Protein AF-A0A353JB94-F1 (afdb_monomer_lite)

Structure (mmCIF, N/CA/C/O backbone):
data_AF-A0A353JB94-F1
#
_entry.id   AF-A0A353JB94-F1
#
loop_
_atom_site.group_PDB
_atom_site.id
_atom_site.type_symbol
_atom_site.label_atom_id
_atom_site.label_alt_id
_atom_site.label_comp_id
_atom_site.label_asym_id
_atom_site.label_entity_id
_atom_site.label_seq_id
_atom_site.pdbx_PDB_ins_code
_atom_site.Cartn_x
_atom_site.Cartn_y
_atom_site.Cartn_z
_atom_site.occupancy
_atom_site.B_iso_or_equiv
_atom_site.auth_seq_id
_atom_site.auth_comp_id
_atom_site.auth_asym_id
_atom_site.auth_atom_id
_atom_site.pdbx_PDB_model_num
ATOM 1 N N . HIS A 1 1 ? -38.255 16.255 12.685 1.00 42.91 1 HIS A N 1
ATOM 2 C CA . HIS A 1 1 ? -37.008 16.015 13.459 1.00 42.91 1 HIS A CA 1
ATOM 3 C C . HIS A 1 1 ? -36.863 14.574 13.971 1.00 42.91 1 HIS A C 1
ATOM 5 O O . HIS A 1 1 ? -35.856 14.289 14.607 1.00 42.91 1 HIS A O 1
ATOM 11 N N . ASN A 1 2 ? -37.788 13.655 13.651 1.00 41.84 2 ASN A N 1
ATOM 12 C CA . ASN A 1 2 ? -37.698 12.236 14.033 1.00 41.84 2 ASN A CA 1
ATOM 13 C C . ASN A 1 2 ? -37.400 11.297 12.848 1.00 41.84 2 ASN A C 1
ATOM 15 O O . ASN A 1 2 ? -37.137 10.119 13.057 1.00 41.84 2 ASN A O 1
ATOM 19 N N . ASP A 1 3 ? -37.344 11.823 11.6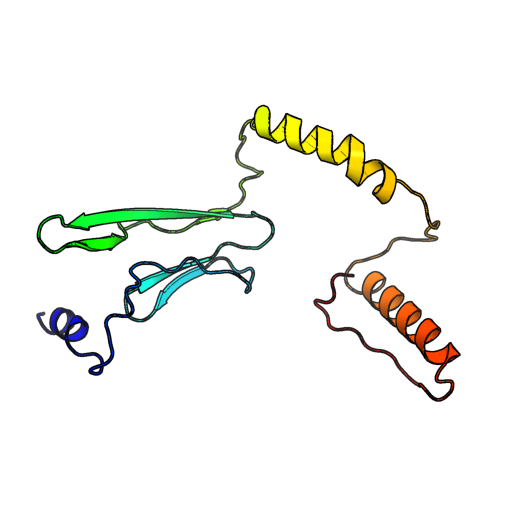26 1.00 41.34 3 ASP A N 1
ATOM 20 C CA . ASP A 1 3 ? -37.353 11.005 10.405 1.00 41.34 3 ASP A CA 1
ATOM 21 C C . ASP A 1 3 ? -35.974 10.424 10.036 1.00 41.34 3 ASP A C 1
ATOM 23 O O . ASP A 1 3 ? -35.880 9.471 9.273 1.00 41.34 3 ASP A O 1
ATOM 27 N N . LEU A 1 4 ? -34.888 10.931 10.635 1.00 39.31 4 LEU A N 1
ATOM 28 C CA . LEU A 1 4 ? -33.526 10.412 10.429 1.00 39.31 4 LEU A CA 1
ATOM 29 C C . LEU A 1 4 ? -33.177 9.215 11.331 1.00 39.31 4 LEU A C 1
ATOM 31 O O . LEU A 1 4 ? -32.264 8.461 11.009 1.00 39.31 4 LEU A O 1
ATOM 35 N N . LYS A 1 5 ? -33.895 9.004 12.446 1.00 41.97 5 LYS A N 1
ATOM 36 C CA . LYS A 1 5 ? -33.665 7.841 13.326 1.00 41.97 5 LYS A CA 1
ATOM 37 C C . LYS A 1 5 ? -34.392 6.585 12.845 1.00 41.97 5 LYS A C 1
ATOM 39 O O . LYS A 1 5 ? -33.847 5.500 1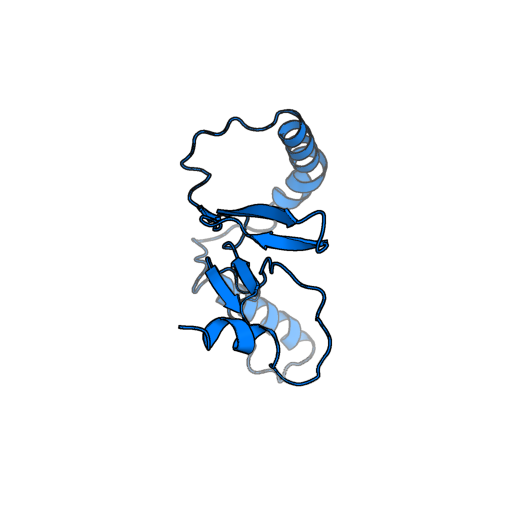3.001 1.00 41.97 5 LYS A O 1
ATOM 44 N N . GLU A 1 6 ? -35.552 6.722 12.201 1.00 41.94 6 GLU A N 1
ATOM 45 C CA . GLU A 1 6 ? -36.253 5.586 11.575 1.00 41.94 6 GLU A CA 1
ATOM 46 C C . GLU A 1 6 ? -35.583 5.107 10.278 1.00 41.94 6 GLU A C 1
ATOM 48 O O . GLU A 1 6 ? -35.698 3.934 9.920 1.00 41.94 6 GLU A O 1
ATOM 53 N N . LEU A 1 7 ? -34.798 5.967 9.621 1.00 41.97 7 LEU A N 1
ATOM 54 C CA . LEU A 1 7 ? -33.981 5.603 8.458 1.00 41.97 7 LEU A CA 1
ATOM 55 C C . LEU A 1 7 ? -32.872 4.590 8.789 1.00 41.97 7 LEU A C 1
ATOM 57 O O . LEU A 1 7 ? -32.488 3.819 7.916 1.00 41.97 7 LEU A O 1
ATOM 61 N N . LYS A 1 8 ? -32.419 4.506 10.050 1.00 43.25 8 LYS A N 1
ATOM 62 C CA . LYS A 1 8 ? -31.502 3.437 10.492 1.00 43.25 8 LYS A CA 1
ATOM 63 C C . LYS A 1 8 ? -32.201 2.096 10.736 1.00 43.25 8 LYS A C 1
ATOM 65 O O . LYS A 1 8 ? -31.530 1.081 10.852 1.00 43.25 8 LYS A O 1
ATOM 70 N N . THR A 1 9 ? -33.533 2.065 10.819 1.00 41.16 9 THR A N 1
ATOM 71 C CA . THR A 1 9 ? -34.296 0.846 11.152 1.00 41.16 9 THR A CA 1
ATOM 72 C C . THR A 1 9 ? -35.008 0.228 9.942 1.00 41.16 9 THR A C 1
ATOM 74 O O . THR A 1 9 ? -35.575 -0.856 10.054 1.00 41.16 9 THR A O 1
ATOM 77 N N . LYS A 1 10 ? -34.989 0.878 8.771 1.00 39.16 10 LYS A N 1
ATOM 78 C CA . LYS A 1 10 ? -35.686 0.404 7.561 1.00 39.16 10 LYS A CA 1
ATOM 79 C C . LYS A 1 10 ? -34.914 0.690 6.272 1.00 39.1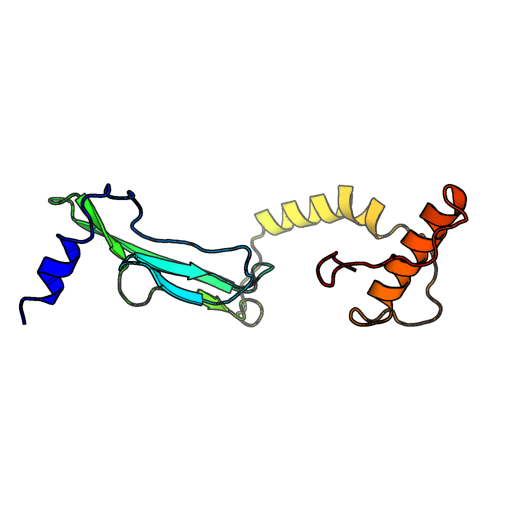6 10 LYS A C 1
ATOM 81 O O . LYS A 1 10 ? -35.436 1.314 5.353 1.00 39.16 10 LYS A O 1
ATOM 86 N N . ILE A 1 11 ? -33.703 0.158 6.160 1.00 45.59 11 ILE A N 1
ATOM 87 C CA . ILE A 1 11 ? -33.141 -0.144 4.842 1.00 45.59 11 ILE A CA 1
ATOM 88 C C . ILE A 1 11 ? -33.154 -1.671 4.687 1.00 45.59 11 ILE A C 1
ATOM 90 O O . ILE A 1 11 ? -32.276 -2.384 5.148 1.00 45.59 11 ILE A O 1
ATOM 94 N N . ASN A 1 12 ? -34.227 -2.143 4.049 1.00 41.03 12 ASN A N 1
ATOM 95 C CA . ASN A 1 12 ? -34.241 -3.297 3.143 1.00 41.03 12 ASN A CA 1
ATOM 96 C C . ASN A 1 12 ? -34.304 -4.746 3.642 1.00 41.03 12 ASN A C 1
ATOM 98 O O . ASN A 1 12 ? -34.131 -5.621 2.809 1.00 41.03 12 ASN A O 1
ATOM 102 N N . GLY A 1 13 ? -34.632 -5.073 4.896 1.00 46.94 13 GLY A N 1
ATOM 103 C CA . GLY A 1 13 ? -34.875 -6.492 5.244 1.00 46.94 13 GLY A CA 1
ATOM 104 C C . GLY A 1 13 ? -33.695 -7.432 4.927 1.00 46.94 13 GLY A C 1
ATOM 105 O O . GLY A 1 13 ? -33.878 -8.644 4.837 1.00 46.94 13 GLY A O 1
ATOM 106 N N . GLU A 1 14 ? -32.500 -6.866 4.777 1.00 50.56 14 GLU A N 1
ATOM 107 C CA . GLU A 1 14 ? -31.240 -7.568 4.641 1.00 50.56 14 GLU A CA 1
ATOM 108 C C . GLU A 1 14 ? -30.456 -7.376 5.937 1.00 50.56 14 GLU A C 1
ATOM 110 O O . GLU A 1 14 ? -30.509 -6.337 6.593 1.00 50.56 14 GLU A O 1
ATOM 115 N N . THR A 1 15 ? -29.814 -8.468 6.325 1.00 51.00 15 THR A N 1
ATOM 116 C CA . THR A 1 15 ? -28.980 -8.688 7.502 1.00 51.00 15 THR A CA 1
ATOM 117 C C . THR A 1 15 ? -28.136 -7.482 7.895 1.00 51.00 15 THR A C 1
ATOM 119 O O . THR A 1 15 ? -27.418 -6.938 7.060 1.00 51.00 15 THR A O 1
ATOM 122 N N . ASP A 1 16 ? -28.154 -7.152 9.190 1.00 60.66 16 ASP A N 1
ATOM 123 C CA . ASP A 1 16 ? -27.004 -6.543 9.860 1.00 60.66 16 ASP A CA 1
ATOM 124 C C . ASP A 1 16 ? -25.720 -7.162 9.287 1.00 60.66 16 ASP A C 1
ATOM 126 O O . ASP A 1 16 ? -25.505 -8.373 9.392 1.00 60.66 16 ASP A O 1
ATOM 130 N N . LEU A 1 17 ? -24.925 -6.346 8.592 1.00 63.97 17 LEU A N 1
ATOM 131 C CA . LEU A 1 17 ? -23.697 -6.804 7.949 1.00 63.97 17 LEU A CA 1
ATOM 132 C C . LEU A 1 17 ? -22.606 -7.098 8.990 1.00 63.97 17 LEU A C 1
ATOM 134 O O . LEU A 1 17 ? -21.586 -7.689 8.639 1.00 63.97 17 LEU A O 1
ATOM 138 N N . GLY A 1 18 ? -22.808 -6.690 10.251 1.00 80.12 18 GLY A N 1
ATOM 139 C CA . GLY A 1 18 ? -21.838 -6.840 11.329 1.00 80.12 18 GLY A CA 1
ATOM 140 C C . GLY A 1 18 ? -20.596 -5.970 11.132 1.00 80.12 18 GLY A C 1
ATOM 141 O O . GLY A 1 18 ? -19.508 -6.361 11.554 1.00 80.12 18 GLY A O 1
ATOM 142 N N . VAL A 1 19 ? -20.735 -4.830 10.443 1.00 86.88 19 VAL A N 1
ATOM 143 C CA . VAL A 1 19 ? -19.633 -3.906 10.137 1.00 86.88 19 VAL A CA 1
ATOM 144 C C . VAL A 1 19 ? -19.935 -2.526 10.711 1.00 86.88 19 VAL A C 1
ATOM 146 O O . VAL A 1 19 ? -20.843 -1.844 10.250 1.00 86.88 19 VAL A O 1
ATOM 149 N N . ASP A 1 20 ? -19.121 -2.101 11.676 1.00 87.94 20 ASP A N 1
ATOM 150 C CA . ASP A 1 20 ? -19.254 -0.800 12.350 1.00 87.94 20 ASP A CA 1
ATOM 151 C C . ASP A 1 20 ? -18.250 0.259 11.844 1.00 87.94 20 ASP A C 1
ATOM 153 O O . ASP A 1 20 ? -18.382 1.445 12.147 1.00 87.94 20 ASP A O 1
ATOM 157 N N . LEU A 1 21 ? -17.223 -0.162 11.094 1.00 91.19 21 LEU A N 1
ATOM 158 C CA . LEU A 1 21 ? -16.157 0.683 10.545 1.00 91.19 21 LEU A CA 1
ATOM 159 C C . LEU A 1 21 ? -15.455 -0.040 9.388 1.00 91.19 21 LEU A C 1
ATOM 161 O O . LEU A 1 21 ? -15.178 -1.237 9.480 1.00 91.19 21 LEU A O 1
ATOM 165 N N . ILE A 1 22 ? -15.106 0.694 8.333 1.00 92.88 22 ILE A N 1
ATOM 166 C CA . ILE A 1 22 ? -14.365 0.183 7.177 1.00 92.88 22 ILE A CA 1
ATOM 167 C C . ILE A 1 22 ? -12.984 0.842 7.127 1.00 92.88 22 ILE A C 1
ATOM 169 O O . ILE A 1 22 ? -12.869 2.059 6.988 1.00 92.88 22 ILE A O 1
ATOM 173 N N . PHE A 1 23 ? -11.928 0.029 7.171 1.00 94.50 23 PHE A N 1
ATOM 174 C CA . PHE A 1 23 ? -10.593 0.454 6.751 1.00 94.50 23 PHE A CA 1
ATOM 175 C C . PHE A 1 23 ? -10.369 0.011 5.305 1.00 94.50 23 PHE A C 1
ATOM 177 O O . PHE A 1 23 ? -10.275 -1.183 5.018 1.00 94.50 23 PHE A O 1
ATOM 184 N N . GLY A 1 24 ? -10.351 0.985 4.400 1.00 92.62 24 GLY A N 1
ATOM 185 C CA . GLY A 1 24 ? -10.135 0.793 2.973 1.00 92.62 24 GLY A CA 1
ATOM 186 C C . GLY A 1 24 ? -8.679 0.488 2.620 1.00 92.62 24 GLY A C 1
ATOM 187 O O . GLY A 1 24 ? -7.772 0.506 3.454 1.00 92.62 24 GLY A O 1
ATOM 188 N N . GLY A 1 25 ? -8.464 0.211 1.340 1.00 90.12 25 GLY A N 1
ATOM 189 C CA . GLY A 1 25 ? -7.168 -0.090 0.750 1.00 90.12 25 GLY A CA 1
ATOM 190 C C . GLY A 1 25 ? -7.322 -0.370 -0.742 1.00 90.12 25 GLY A C 1
ATOM 191 O O . GLY A 1 25 ? -8.427 -0.349 -1.270 1.00 90.12 25 GLY A O 1
ATOM 192 N N . HIS A 1 26 ? -6.215 -0.683 -1.422 1.00 92.50 26 HIS A N 1
ATOM 193 C CA . HIS A 1 26 ? -6.138 -0.969 -2.866 1.00 92.50 26 HIS A CA 1
ATOM 194 C C . HIS A 1 26 ? -6.236 0.248 -3.802 1.00 92.50 26 HIS A C 1
ATOM 196 O O . HIS A 1 26 ? -5.444 0.321 -4.742 1.00 92.50 26 HIS A O 1
ATOM 202 N N . SER A 1 27 ? -7.115 1.222 -3.548 1.00 91.25 27 SER A N 1
ATOM 203 C CA . SER A 1 27 ? -7.203 2.450 -4.363 1.00 91.25 27 SER A CA 1
ATOM 204 C C . SER A 1 27 ? -5.982 3.355 -4.226 1.00 91.25 27 SER A C 1
ATOM 206 O O . SER A 1 27 ? -5.689 4.125 -5.141 1.00 91.25 27 SER A O 1
ATOM 208 N N . HIS A 1 28 ? -5.254 3.233 -3.109 1.00 91.56 28 HIS A N 1
ATOM 209 C CA . HIS A 1 28 ? -4.107 4.075 -2.766 1.00 91.56 28 HIS A CA 1
ATOM 210 C C . HIS A 1 28 ? -4.498 5.553 -2.632 1.00 91.56 28 HIS A C 1
ATOM 212 O O . HIS A 1 28 ? -3.718 6.441 -2.986 1.00 91.56 28 HIS A O 1
ATOM 218 N N . THR A 1 29 ? -5.699 5.821 -2.120 1.00 91.50 29 THR A N 1
ATOM 219 C CA . THR A 1 29 ? -6.231 7.175 -1.948 1.00 91.50 29 THR A CA 1
ATOM 220 C C . THR A 1 29 ? -6.396 7.523 -0.481 1.00 91.50 29 THR A C 1
ATOM 222 O O . THR A 1 29 ? -6.730 6.677 0.336 1.00 91.50 29 THR A O 1
ATOM 225 N N . ASN A 1 30 ? -6.209 8.796 -0.154 1.00 93.56 30 ASN A N 1
ATOM 226 C CA . ASN A 1 30 ? -6.605 9.323 1.142 1.00 93.56 30 ASN A CA 1
ATOM 227 C C . ASN A 1 30 ? -8.112 9.606 1.115 1.00 93.56 30 ASN A C 1
ATOM 229 O O . ASN A 1 30 ? -8.555 10.435 0.317 1.00 93.56 30 ASN A O 1
ATOM 233 N N . LEU A 1 31 ? -8.882 8.907 1.949 1.00 94.50 31 LEU A N 1
ATOM 234 C CA . LEU A 1 31 ? -10.341 9.000 1.980 1.00 94.50 31 LEU A CA 1
ATOM 235 C C . LEU A 1 31 ? -10.858 8.967 3.420 1.00 94.50 31 LEU A C 1
ATOM 237 O O . LEU A 1 31 ? -10.441 8.128 4.217 1.00 94.50 31 LEU A O 1
ATOM 241 N N . VAL A 1 32 ? -11.794 9.865 3.719 1.00 94.56 32 VAL A N 1
ATOM 242 C CA . VAL A 1 32 ? -12.720 9.760 4.849 1.00 94.56 32 VAL A CA 1
ATOM 243 C C . VAL A 1 32 ? -14.114 9.925 4.264 1.00 94.56 32 VAL A C 1
ATOM 245 O O . VAL A 1 32 ? -14.400 10.962 3.668 1.00 94.56 32 VAL A O 1
ATOM 248 N N . ASP A 1 33 ? -14.940 8.893 4.374 1.00 93.50 33 ASP A N 1
ATOM 249 C CA . ASP A 1 33 ? -16.282 8.854 3.790 1.00 93.50 33 ASP A CA 1
ATOM 250 C C . ASP A 1 33 ? -17.221 8.000 4.655 1.00 93.50 33 ASP A C 1
ATOM 252 O O . ASP A 1 33 ? -16.803 7.424 5.660 1.00 93.50 33 ASP A O 1
ATOM 256 N N . GLU A 1 34 ? -18.488 7.892 4.268 1.00 89.81 34 GLU A N 1
ATOM 257 C CA . GLU A 1 34 ? -19.463 7.004 4.897 1.00 89.81 34 GLU A CA 1
ATOM 258 C C . GLU A 1 34 ? -20.209 6.171 3.848 1.00 89.81 34 GLU A C 1
ATOM 260 O O . GLU A 1 34 ? -20.708 6.680 2.846 1.00 89.81 34 GLU A O 1
ATOM 265 N N . SER A 1 35 ? -20.359 4.870 4.107 1.00 86.38 35 SER A N 1
ATOM 266 C CA . SER A 1 35 ? -21.171 3.969 3.285 1.00 86.38 35 SER A CA 1
ATOM 267 C C . SER A 1 35 ? -22.322 3.424 4.117 1.00 86.38 35 SER A C 1
ATOM 269 O O . SER A 1 35 ? -22.102 2.741 5.112 1.00 86.38 35 SER A O 1
ATOM 271 N N . ASN A 1 36 ? -23.565 3.750 3.751 1.00 85.06 36 ASN A N 1
ATOM 272 C CA . ASN A 1 36 ? -24.764 3.353 4.506 1.00 85.06 36 ASN A CA 1
ATOM 273 C C . ASN A 1 36 ? -24.700 3.713 6.008 1.00 85.06 36 ASN A C 1
ATOM 275 O O . ASN A 1 36 ? -25.211 2.985 6.857 1.00 85.06 36 ASN A O 1
ATOM 279 N N . GLY A 1 37 ? -24.067 4.843 6.344 1.00 82.56 37 GLY A N 1
ATOM 280 C CA . GLY A 1 37 ? -23.880 5.290 7.729 1.00 82.56 37 GLY A CA 1
ATOM 281 C C . GLY A 1 37 ? -22.783 4.549 8.503 1.00 82.56 37 GLY A C 1
ATOM 282 O O . GLY A 1 37 ? -22.697 4.720 9.719 1.00 82.56 37 GLY A O 1
ATOM 283 N N . ILE A 1 38 ? -21.967 3.741 7.817 1.00 87.44 38 ILE A N 1
ATOM 284 C CA . ILE A 1 38 ? -20.753 3.117 8.342 1.00 87.44 38 ILE A CA 1
ATOM 285 C C . ILE A 1 38 ? -19.558 3.984 7.921 1.00 87.44 38 ILE A C 1
ATOM 287 O O . ILE A 1 38 ? -19.340 4.158 6.717 1.00 87.44 38 ILE A O 1
ATOM 291 N N . PRO A 1 39 ? -18.772 4.513 8.871 1.00 91.69 39 PRO A N 1
ATOM 292 C CA . PRO A 1 39 ? -17.552 5.248 8.568 1.00 91.69 39 PRO A CA 1
ATOM 293 C C . PRO A 1 39 ? -16.558 4.425 7.748 1.00 91.69 39 PRO A C 1
ATOM 295 O O . PRO A 1 39 ? -16.356 3.235 7.999 1.00 91.69 39 PRO A O 1
ATOM 298 N N . MET A 1 40 ? -15.897 5.079 6.800 1.00 94.00 40 MET A N 1
ATOM 299 C CA . MET A 1 40 ? -14.878 4.503 5.933 1.00 94.00 40 MET A CA 1
ATOM 300 C C . MET A 1 40 ? -13.633 5.389 5.913 1.00 94.00 40 MET A C 1
ATOM 302 O O . MET A 1 40 ? -13.717 6.596 5.698 1.00 94.00 40 MET A O 1
ATOM 306 N N . ILE A 1 41 ? -12.466 4.779 6.124 1.00 96.06 41 ILE A N 1
ATOM 307 C CA . ILE A 1 41 ? -11.174 5.468 6.161 1.00 96.06 41 ILE A CA 1
ATOM 308 C C . ILE A 1 41 ? -10.171 4.704 5.301 1.00 96.06 41 ILE A C 1
ATOM 310 O O . ILE A 1 41 ? -9.971 3.510 5.503 1.00 96.06 41 ILE A O 1
ATOM 314 N N . GLU A 1 42 ? -9.491 5.383 4.385 1.00 95.31 42 GLU A N 1
ATOM 315 C CA . GLU A 1 42 ? -8.363 4.836 3.625 1.00 95.31 42 GLU A CA 1
ATOM 316 C C . GLU A 1 42 ? -7.181 5.802 3.677 1.00 95.31 42 GLU A C 1
ATOM 318 O O . GLU A 1 42 ? -7.358 7.023 3.660 1.00 95.31 42 GLU A O 1
ATOM 323 N N . THR A 1 43 ? -5.969 5.251 3.722 1.00 94.81 43 THR A N 1
ATOM 324 C CA . THR A 1 43 ? -4.740 6.018 3.528 1.00 94.81 43 THR A CA 1
ATOM 325 C C . THR A 1 43 ? -4.051 5.651 2.225 1.00 94.81 43 THR A C 1
ATOM 327 O O . THR A 1 43 ? -4.176 4.544 1.696 1.00 94.81 43 THR A O 1
ATOM 330 N N . ALA A 1 44 ? -3.283 6.610 1.712 1.00 90.06 44 ALA A N 1
ATOM 331 C CA . ALA A 1 44 ? -2.440 6.435 0.545 1.00 90.06 44 ALA A CA 1
ATOM 332 C C . ALA A 1 44 ? -1.446 5.268 0.704 1.00 90.06 44 ALA A C 1
ATOM 334 O O . ALA A 1 44 ? -1.202 4.720 1.781 1.00 90.06 44 ALA A O 1
ATOM 335 N N . SER A 1 45 ? -0.844 4.875 -0.417 1.00 88.56 45 SER A N 1
ATOM 336 C CA . SER A 1 45 ? 0.077 3.739 -0.461 1.00 88.56 45 SER A CA 1
ATOM 337 C C . SER A 1 45 ? 1.333 3.932 0.396 1.00 88.56 45 SER A C 1
ATOM 339 O O . SER A 1 45 ? 1.684 5.042 0.781 1.00 88.56 45 SER A O 1
ATOM 341 N N . LYS A 1 46 ? 2.075 2.837 0.615 1.00 87.94 46 LYS A N 1
ATOM 342 C CA . LYS A 1 46 ? 3.451 2.861 1.157 1.00 87.94 46 LYS A CA 1
ATOM 343 C C . LYS A 1 46 ? 3.564 3.482 2.554 1.00 87.94 46 LYS A C 1
ATOM 345 O O . LYS A 1 46 ? 4.617 4.012 2.893 1.00 87.94 46 LYS A O 1
ATOM 350 N N . ALA A 1 47 ? 2.496 3.384 3.348 1.00 86.19 47 ALA A N 1
ATOM 351 C CA . ALA A 1 47 ? 2.426 3.975 4.682 1.00 86.19 47 ALA A CA 1
ATOM 352 C C . ALA A 1 47 ? 2.690 5.498 4.684 1.00 86.19 47 ALA A C 1
ATOM 354 O O . ALA A 1 47 ? 3.217 6.041 5.650 1.00 86.19 47 ALA A O 1
ATOM 355 N N . GLU A 1 48 ? 2.296 6.203 3.614 1.00 87.56 48 GLU A N 1
ATOM 356 C CA . GLU A 1 48 ? 2.344 7.674 3.544 1.00 87.56 48 GLU A CA 1
ATOM 357 C C . GLU A 1 48 ? 1.351 8.347 4.513 1.00 87.56 48 GLU A C 1
ATOM 359 O O . GLU A 1 48 ? 1.481 9.539 4.810 1.00 87.56 48 GLU A O 1
ATOM 364 N N . GLY A 1 49 ? 0.397 7.580 5.052 1.00 90.31 49 GLY A N 1
ATOM 365 C CA . GLY A 1 49 ? -0.440 8.005 6.163 1.00 90.31 49 GLY A CA 1
ATOM 366 C C . GLY A 1 49 ? -0.877 6.872 7.091 1.00 90.31 49 GLY A C 1
ATOM 367 O O . GLY A 1 49 ? -0.876 5.698 6.715 1.00 90.31 49 GLY A O 1
ATOM 368 N N . ILE A 1 50 ? -1.272 7.247 8.309 1.00 92.25 50 ILE A N 1
ATOM 369 C CA . ILE A 1 50 ? -1.813 6.359 9.345 1.00 92.25 50 ILE A CA 1
ATOM 370 C C . ILE A 1 50 ? -3.271 6.737 9.593 1.00 92.25 50 ILE A C 1
ATOM 372 O O . ILE A 1 50 ? -3.558 7.851 10.032 1.00 92.25 50 ILE A O 1
ATOM 376 N N . ALA A 1 51 ? -4.182 5.802 9.328 1.00 94.38 51 ALA A N 1
ATOM 377 C CA . ALA A 1 51 ? -5.582 5.943 9.697 1.00 94.38 51 ALA A CA 1
ATOM 378 C C . ALA A 1 51 ? -5.730 5.889 11.224 1.00 94.38 51 ALA A C 1
ATOM 380 O O . ALA A 1 51 ? -5.098 5.067 11.890 1.00 94.38 51 ALA A O 1
ATOM 381 N N . HIS A 1 52 ? -6.594 6.733 11.774 1.00 93.69 52 HIS A N 1
ATOM 382 C CA . HIS A 1 52 ? -6.963 6.717 13.179 1.00 93.69 52 HIS A CA 1
ATOM 383 C C . HIS A 1 52 ? -8.482 6.788 13.341 1.00 93.69 52 HIS A C 1
ATOM 385 O O . HIS A 1 52 ? -9.182 7.558 12.690 1.00 93.69 52 HIS A O 1
ATOM 391 N N . CYS A 1 53 ? -8.998 5.983 14.260 1.00 94.50 53 CYS A N 1
ATOM 392 C CA . CYS A 1 53 ? -10.386 6.017 14.688 1.00 94.50 53 CYS A CA 1
ATOM 393 C C . CYS A 1 53 ? -10.432 5.596 16.154 1.00 94.50 53 CYS A C 1
ATOM 395 O O . CYS A 1 53 ? -9.741 4.658 16.556 1.00 94.50 53 CYS A O 1
ATOM 397 N N . GLN A 1 54 ? -11.242 6.281 16.953 1.00 94.50 54 GLN A N 1
ATOM 398 C CA . GLN A 1 54 ? -11.571 5.829 18.298 1.00 94.50 54 GLN A CA 1
ATOM 399 C C . GLN A 1 54 ? -12.991 5.280 18.289 1.00 94.50 54 GLN A C 1
ATOM 401 O O . GLN A 1 54 ? -13.899 5.906 17.748 1.00 94.50 54 GLN A O 1
ATOM 406 N N . LEU A 1 55 ? -13.186 4.115 18.900 1.00 92.25 55 LEU A N 1
ATOM 407 C CA . LEU A 1 55 ? -14.480 3.445 18.965 1.00 92.25 55 LEU A CA 1
ATOM 408 C C . LEU A 1 55 ? -15.053 3.529 20.378 1.00 92.25 55 LEU A C 1
ATOM 410 O O . LEU A 1 55 ? -14.342 3.385 21.375 1.00 92.25 55 LEU A O 1
ATOM 414 N N . LYS A 1 56 ? -16.368 3.708 20.461 1.00 93.25 56 LYS A N 1
ATOM 415 C CA . LYS A 1 56 ? -17.137 3.667 21.701 1.00 93.25 56 LYS A CA 1
ATOM 416 C C . LYS A 1 56 ? -18.068 2.461 21.687 1.00 93.25 56 LYS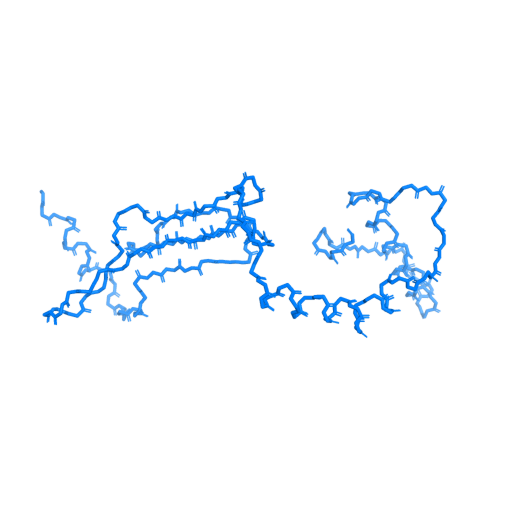 A C 1
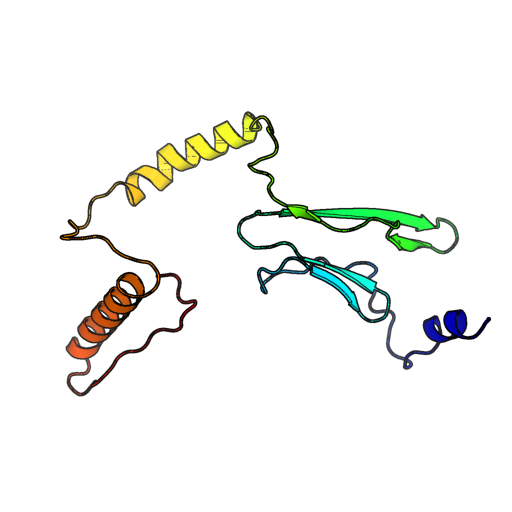ATOM 418 O O . LYS A 1 56 ? -18.842 2.299 20.754 1.00 93.25 56 LYS A O 1
ATOM 423 N N . LEU A 1 57 ? -18.027 1.661 22.754 1.00 92.94 57 LEU A N 1
ATOM 424 C CA . LEU A 1 57 ? -18.942 0.539 22.986 1.00 92.94 57 LEU A CA 1
ATOM 425 C C . LEU A 1 57 ? -20.008 0.917 24.020 1.00 92.94 57 LEU A C 1
ATOM 427 O O . LEU A 1 57 ? -19.693 1.210 25.180 1.00 92.94 57 LEU A O 1
ATOM 431 N N . ASN A 1 58 ? -21.279 0.825 23.642 1.00 91.56 58 ASN A N 1
ATOM 432 C CA . ASN A 1 58 ? -22.384 0.844 24.588 1.00 91.56 58 ASN A CA 1
ATOM 433 C C . ASN A 1 58 ? -22.547 -0.547 25.223 1.00 91.56 58 ASN A C 1
ATOM 435 O O . ASN A 1 58 ? -22.977 -1.500 24.585 1.00 91.56 58 ASN A O 1
ATOM 439 N N . LYS A 1 59 ? -22.235 -0.691 26.515 1.00 92.50 59 LYS A N 1
ATOM 440 C CA . LYS A 1 59 ? -22.268 -2.002 27.192 1.00 92.50 59 LYS A CA 1
ATOM 441 C C . LYS A 1 59 ? -23.668 -2.604 27.341 1.00 92.50 59 LYS A C 1
ATOM 443 O O . LYS A 1 59 ? -23.753 -3.826 27.496 1.00 92.50 59 LYS A O 1
ATOM 448 N N . ALA A 1 60 ? -24.712 -1.776 27.329 1.00 91.94 60 ALA A N 1
ATOM 449 C CA . ALA A 1 60 ? -26.095 -2.210 27.488 1.00 91.94 60 ALA A CA 1
ATOM 450 C C . ALA A 1 60 ? -26.674 -2.710 26.161 1.00 91.94 60 ALA A C 1
ATOM 452 O O . ALA A 1 60 ? -27.217 -3.809 26.115 1.00 91.94 60 ALA A O 1
ATOM 453 N N . THR A 1 61 ? -26.505 -1.935 25.086 1.00 88.38 61 THR A N 1
ATOM 454 C CA . THR A 1 61 ? -27.037 -2.274 23.753 1.00 88.38 61 THR A CA 1
ATOM 455 C C . THR A 1 61 ? -26.069 -3.094 22.904 1.00 88.38 61 THR A C 1
ATOM 457 O O . THR A 1 61 ? -26.480 -3.646 21.895 1.00 88.38 61 THR A O 1
ATOM 460 N N . LYS A 1 62 ? -24.797 -3.185 23.316 1.00 85.81 62 LYS A N 1
ATOM 461 C CA . LYS A 1 62 ? -23.670 -3.764 22.561 1.00 85.81 62 LYS A CA 1
ATOM 462 C C . LYS A 1 62 ? -23.316 -3.031 21.264 1.00 85.81 62 LYS A C 1
ATOM 464 O O . LYS A 1 62 ? -22.435 -3.486 20.552 1.00 85.81 62 LYS A O 1
ATOM 469 N N . GLU A 1 63 ? -23.930 -1.880 21.015 1.00 85.38 63 GLU A N 1
ATOM 470 C CA . GLU A 1 63 ? -23.654 -1.032 19.855 1.00 85.38 63 GLU A CA 1
ATOM 471 C C . GLU A 1 63 ? -22.236 -0.448 19.918 1.00 85.38 63 GLU A C 1
ATOM 473 O O . GLU A 1 63 ? -21.811 0.061 20.966 1.00 85.38 63 GLU A O 1
ATOM 478 N N . VAL A 1 64 ? -21.523 -0.506 18.793 1.00 88.00 64 VAL A N 1
ATOM 479 C CA . VAL A 1 64 ? -20.217 0.124 18.589 1.00 88.00 64 VAL A CA 1
ATOM 480 C C . VAL A 1 64 ? -20.394 1.318 17.656 1.00 88.00 64 VAL A C 1
ATOM 482 O O . VAL A 1 64 ? -21.105 1.247 16.664 1.00 88.00 64 VAL A O 1
ATOM 485 N N . SER A 1 65 ? -19.757 2.440 17.976 1.00 87.75 65 SER A N 1
ATOM 486 C CA . SER A 1 65 ? -19.806 3.645 17.143 1.00 87.75 65 SER A CA 1
ATOM 487 C C . SER A 1 65 ? -18.452 4.338 17.107 1.00 87.75 65 SER A C 1
ATOM 489 O O . SER A 1 65 ? -17.801 4.452 18.152 1.00 87.75 65 SER A O 1
ATOM 491 N N . ALA A 1 66 ? -18.060 4.875 15.953 1.00 88.94 66 ALA A N 1
ATOM 492 C CA . ALA A 1 66 ? -16.914 5.773 15.866 1.00 88.94 66 ALA A CA 1
ATOM 493 C C . ALA A 1 66 ? -17.166 7.070 16.651 1.00 88.94 66 ALA A C 1
ATOM 495 O O . ALA A 1 66 ? -18.267 7.622 16.647 1.00 88.94 66 ALA A O 1
ATOM 496 N N . ILE A 1 67 ? -16.135 7.548 17.342 1.00 89.69 67 ILE A N 1
ATOM 497 C CA . ILE A 1 67 ? -16.104 8.885 17.933 1.00 89.69 67 ILE A CA 1
ATOM 498 C C . ILE A 1 67 ? -15.781 9.882 16.817 1.00 89.69 67 ILE A C 1
ATOM 500 O O . ILE A 1 67 ? -14.963 9.594 15.944 1.00 89.69 67 ILE A O 1
ATOM 504 N N . GLU A 1 68 ? -16.425 11.048 16.852 1.00 85.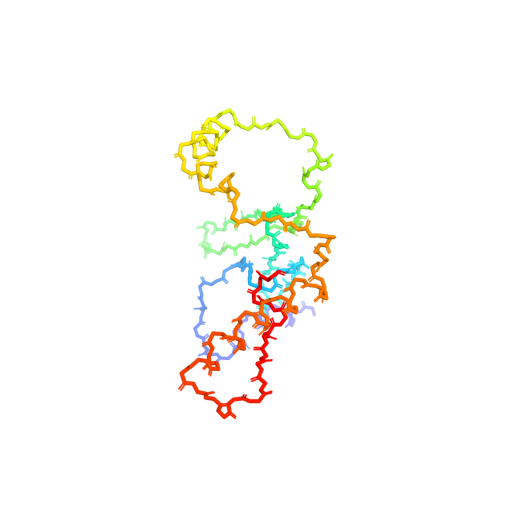69 68 GLU A N 1
ATOM 505 C CA . GLU A 1 68 ? -16.142 12.156 15.938 1.00 85.69 68 GLU A CA 1
ATOM 506 C C . GLU A 1 68 ? -14.643 12.516 15.932 1.00 85.69 68 GLU A C 1
ATOM 508 O O . GLU A 1 68 ? -13.974 12.453 16.966 1.00 85.69 68 GLU A O 1
ATOM 513 N N . GLY A 1 69 ? -14.118 12.884 14.760 1.00 86.25 69 GLY A N 1
ATOM 514 C CA . GLY A 1 69 ? -12.690 13.161 14.569 1.00 86.25 69 GLY A CA 1
ATOM 515 C C . GLY A 1 69 ? -11.856 11.944 14.157 1.00 86.25 69 GLY A C 1
ATOM 516 O O . GLY A 1 69 ? -10.645 11.946 14.352 1.00 86.25 69 GLY A O 1
ATOM 517 N N . TYR A 1 70 ? -12.481 10.901 13.606 1.00 91.69 70 TYR A N 1
ATOM 518 C CA . TYR A 1 70 ? -11.765 9.843 12.895 1.00 91.69 70 TYR A CA 1
ATOM 519 C C . TYR A 1 70 ? -11.237 10.350 11.543 1.00 91.69 70 TYR A C 1
ATOM 521 O O . TYR A 1 70 ? -11.821 11.243 10.929 1.00 91.69 70 TYR A O 1
ATOM 529 N N . GLY A 1 71 ? -10.139 9.772 11.062 1.00 94.50 71 GLY A N 1
ATOM 530 C CA . GLY A 1 71 ? -9.505 10.204 9.824 1.00 94.50 71 GLY A CA 1
ATOM 531 C C . GLY A 1 71 ? -8.130 9.589 9.641 1.00 94.50 71 GLY A C 1
ATOM 532 O O . GLY A 1 71 ? -7.902 8.431 9.987 1.00 94.50 71 GLY A O 1
ATOM 533 N N . TYR A 1 72 ? -7.201 10.353 9.082 1.00 94.12 72 TYR A N 1
ATOM 534 C CA . TYR A 1 72 ? -5.835 9.903 8.873 1.00 94.12 72 TYR A CA 1
ATOM 535 C C . TYR A 1 72 ? -4.828 11.029 9.079 1.00 94.12 72 TYR A C 1
ATOM 537 O O . TYR A 1 72 ? -5.118 12.206 8.883 1.00 94.12 72 TYR A O 1
ATOM 545 N N . GLU A 1 73 ? -3.608 10.639 9.428 1.00 91.06 73 GLU A N 1
ATOM 546 C CA . GLU A 1 73 ? -2.444 11.514 9.484 1.00 91.06 73 GLU A CA 1
ATOM 547 C C . GLU A 1 73 ? -1.546 11.245 8.282 1.00 91.06 73 GLU A C 1
ATOM 549 O O . GLU A 1 73 ? -1.160 10.099 8.069 1.00 91.06 73 GLU A O 1
ATOM 554 N N . THR A 1 74 ? -1.169 12.278 7.531 1.00 89.19 74 THR A N 1
ATOM 555 C CA . THR A 1 74 ? -0.188 12.183 6.434 1.00 89.19 74 THR A CA 1
ATOM 556 C C . THR A 1 74 ? 1.127 12.867 6.809 1.00 89.19 74 THR A C 1
ATOM 558 O O . THR A 1 74 ? 1.295 13.347 7.934 1.00 89.19 74 THR A O 1
ATOM 561 N N . ASN A 1 75 ? 2.075 12.907 5.864 1.00 83.06 75 ASN A N 1
ATOM 562 C CA . ASN A 1 75 ? 3.373 13.575 6.012 1.00 83.06 75 ASN A CA 1
ATOM 563 C C . ASN A 1 75 ? 4.146 13.095 7.246 1.00 83.06 75 ASN A C 1
ATOM 565 O O . ASN A 1 75 ? 4.813 13.860 7.936 1.00 83.06 75 ASN A O 1
ATOM 569 N N . LEU A 1 76 ? 4.058 11.797 7.534 1.00 80.56 76 LEU A N 1
ATOM 570 C CA . LEU A 1 76 ? 4.641 11.202 8.736 1.00 80.56 76 LEU A CA 1
ATOM 571 C C . LEU A 1 76 ? 6.164 11.349 8.795 1.00 80.56 76 LEU A C 1
ATOM 573 O O . LEU A 1 76 ? 6.719 11.383 9.880 1.00 80.56 76 LEU A O 1
ATOM 577 N N . VAL A 1 77 ? 6.824 11.478 7.642 1.00 71.81 77 VAL A N 1
ATOM 578 C CA . VAL A 1 77 ? 8.266 11.757 7.531 1.00 71.81 77 VAL A CA 1
ATOM 579 C C . VAL A 1 77 ? 8.647 13.199 7.879 1.00 71.81 77 VAL A C 1
ATOM 581 O O . VAL A 1 77 ? 9.799 13.446 8.212 1.00 71.81 77 VAL A O 1
ATOM 584 N N . GLU A 1 78 ? 7.709 14.147 7.804 1.00 73.56 78 GLU A N 1
ATOM 585 C CA . GLU A 1 78 ? 7.920 15.536 8.249 1.00 73.56 78 GLU A CA 1
ATOM 586 C C . GLU A 1 78 ? 7.737 15.671 9.765 1.00 73.56 78 GLU A C 1
ATOM 588 O O . GLU A 1 78 ? 8.193 16.635 10.377 1.00 73.56 78 GLU A O 1
ATOM 593 N N . LYS A 1 79 ? 7.072 14.691 10.381 1.00 73.81 79 LYS A N 1
ATOM 594 C CA . LYS A 1 79 ? 6.946 14.570 11.827 1.00 73.81 79 LYS A CA 1
ATOM 595 C C . LYS A 1 79 ? 8.185 13.824 12.327 1.00 73.81 79 LYS A C 1
ATOM 597 O O . LYS A 1 79 ? 8.434 12.691 11.929 1.00 73.81 79 LYS A O 1
ATOM 602 N N . GLU A 1 80 ? 8.993 14.463 13.170 1.00 74.19 80 GLU A N 1
ATOM 603 C CA . GLU A 1 80 ? 10.221 13.869 13.713 1.00 74.19 80 GLU A CA 1
ATOM 604 C C . GLU A 1 80 ? 9.900 12.731 14.699 1.00 74.19 80 GLU A C 1
ATOM 606 O O . GLU A 1 80 ? 9.913 12.901 15.917 1.00 74.19 80 GLU A O 1
ATOM 611 N N . PHE A 1 81 ? 9.586 11.549 14.173 1.00 84.06 81 PHE A N 1
ATOM 612 C CA . PHE A 1 81 ? 9.470 10.333 14.964 1.00 84.06 81 PHE A CA 1
ATOM 613 C C . PHE A 1 81 ? 10.837 9.667 15.087 1.00 84.06 81 PHE A C 1
ATOM 615 O O . PHE A 1 81 ? 11.543 9.463 14.097 1.00 84.06 81 PHE A O 1
ATOM 622 N N . ALA A 1 82 ? 11.209 9.292 16.310 1.00 88.38 82 ALA A N 1
ATOM 623 C CA . ALA A 1 82 ? 12.346 8.409 16.508 1.00 88.38 82 ALA A CA 1
ATOM 624 C C . ALA A 1 82 ? 12.030 7.035 15.903 1.00 88.38 82 ALA A C 1
ATOM 626 O O . ALA A 1 82 ? 10.936 6.500 16.099 1.00 88.38 82 ALA A O 1
ATOM 627 N N . ASN A 1 83 ? 12.995 6.457 15.188 1.00 89.69 83 ASN A N 1
ATOM 628 C CA . ASN A 1 83 ? 12.876 5.079 14.729 1.00 89.69 83 ASN A CA 1
ATOM 629 C C . ASN A 1 83 ? 12.806 4.138 15.934 1.00 89.69 83 ASN A C 1
ATOM 631 O O . ASN A 1 83 ? 13.588 4.268 16.878 1.00 89.69 83 ASN A O 1
ATOM 635 N N . ASP A 1 84 ? 11.906 3.163 15.866 1.00 94.38 84 ASP A N 1
ATOM 636 C CA . ASP A 1 84 ? 11.840 2.093 16.853 1.00 94.38 84 ASP A CA 1
ATOM 637 C C . ASP A 1 84 ? 13.115 1.221 16.756 1.00 94.38 84 ASP A C 1
ATOM 639 O O . ASP A 1 84 ? 13.450 0.750 15.657 1.00 94.38 84 ASP A O 1
ATOM 643 N N . PRO A 1 85 ? 13.871 1.031 17.855 1.00 96.19 85 PRO A N 1
ATOM 644 C CA . PRO A 1 85 ? 15.144 0.317 17.821 1.00 96.19 85 PRO A CA 1
ATOM 645 C C . PRO A 1 85 ? 14.989 -1.169 17.470 1.00 96.19 85 PRO A C 1
ATOM 647 O O . PRO A 1 85 ? 15.846 -1.712 16.769 1.00 96.19 85 PRO A O 1
ATOM 650 N N . ASP A 1 86 ? 13.893 -1.811 17.879 1.00 97.69 86 ASP A N 1
ATOM 651 C CA . ASP A 1 86 ? 13.651 -3.229 17.614 1.00 97.69 86 ASP A CA 1
ATOM 652 C C . ASP A 1 86 ? 13.307 -3.439 16.135 1.00 97.69 86 ASP A C 1
ATOM 654 O O . ASP A 1 86 ? 13.854 -4.329 15.475 1.00 97.69 86 ASP A O 1
ATOM 658 N N . ILE A 1 87 ? 12.474 -2.560 15.569 1.00 96.38 87 ILE A N 1
ATOM 659 C CA . ILE A 1 87 ? 12.164 -2.582 14.132 1.00 96.38 87 ILE A CA 1
ATOM 660 C C . ILE A 1 87 ? 13.399 -2.247 13.297 1.00 96.38 87 ILE A C 1
ATOM 662 O O . ILE A 1 87 ? 13.632 -2.883 12.267 1.00 96.38 87 ILE A O 1
ATOM 666 N N . THR A 1 88 ? 14.217 -1.291 13.744 1.00 96.19 88 THR A N 1
ATOM 667 C CA . THR A 1 88 ? 15.470 -0.926 13.066 1.00 96.19 88 THR A CA 1
ATOM 668 C C . THR A 1 88 ? 16.420 -2.118 13.006 1.00 96.19 88 THR A C 1
ATOM 670 O O . THR A 1 88 ? 16.949 -2.423 11.939 1.00 96.19 88 THR A O 1
ATOM 673 N N . MET A 1 89 ? 16.575 -2.847 14.115 1.00 97.81 89 MET A N 1
ATOM 674 C CA . MET A 1 89 ? 17.403 -4.050 14.171 1.00 97.81 89 MET A CA 1
ATOM 675 C C . MET A 1 89 ? 16.922 -5.124 13.183 1.00 97.81 89 MET A C 1
ATOM 677 O O . MET A 1 89 ? 17.732 -5.680 12.437 1.00 97.81 89 MET A O 1
ATOM 681 N N . ILE A 1 90 ? 15.611 -5.393 13.137 1.00 97.75 90 ILE A N 1
ATOM 682 C CA . ILE A 1 90 ? 15.025 -6.355 12.191 1.00 97.75 90 ILE A CA 1
ATOM 683 C C . ILE A 1 90 ? 15.263 -5.891 10.750 1.00 97.75 90 ILE A C 1
ATOM 685 O O . ILE A 1 90 ? 15.733 -6.665 9.914 1.00 97.75 90 ILE A O 1
ATOM 689 N N . TYR A 1 91 ? 14.971 -4.625 10.451 1.00 96.88 91 TYR A N 1
ATOM 690 C CA . TYR A 1 91 ? 15.166 -4.056 9.121 1.00 96.88 91 TYR A CA 1
ATOM 691 C C . TYR A 1 91 ? 16.623 -4.167 8.666 1.00 96.88 91 TYR A C 1
ATOM 693 O O . TYR A 1 91 ? 16.876 -4.632 7.554 1.00 96.88 91 TYR A O 1
ATOM 701 N N . ASP A 1 92 ? 17.579 -3.801 9.518 1.00 98.00 92 ASP A N 1
ATOM 702 C CA . ASP A 1 92 ? 19.003 -3.841 9.191 1.00 98.00 92 ASP A CA 1
ATOM 703 C C . ASP A 1 92 ? 19.503 -5.268 8.970 1.00 98.00 92 ASP A C 1
ATOM 705 O O . ASP A 1 92 ? 20.275 -5.504 8.034 1.00 98.00 92 ASP A O 1
ATOM 709 N N . GLN A 1 93 ? 19.015 -6.234 9.754 1.00 97.94 93 GLN A N 1
ATOM 710 C CA . GLN A 1 93 ? 19.304 -7.647 9.528 1.00 97.94 93 GLN A CA 1
ATOM 711 C C . GLN A 1 93 ? 18.805 -8.095 8.149 1.00 97.94 93 GLN A C 1
ATOM 713 O O . GLN A 1 93 ? 19.590 -8.593 7.340 1.00 97.94 93 GLN A O 1
ATOM 718 N N . TYR A 1 94 ? 17.528 -7.858 7.826 1.00 97.81 94 TYR A N 1
ATOM 719 C CA . TYR A 1 94 ? 16.973 -8.239 6.523 1.00 97.81 94 TYR A CA 1
ATOM 720 C C . TYR A 1 94 ? 17.679 -7.535 5.363 1.00 97.81 94 TYR A C 1
ATOM 722 O O . TYR A 1 94 ? 17.985 -8.146 4.330 1.00 97.81 94 TYR A O 1
ATOM 730 N N . LYS A 1 95 ? 17.970 -6.245 5.547 1.00 97.75 95 LYS A N 1
ATOM 731 C CA . LYS A 1 95 ? 18.681 -5.422 4.579 1.00 97.75 95 LYS A CA 1
ATOM 732 C C . LYS A 1 95 ? 20.061 -5.997 4.287 1.00 97.75 95 LYS A C 1
ATOM 734 O O . LYS A 1 95 ? 20.423 -6.125 3.120 1.00 97.75 95 LYS A O 1
ATOM 739 N N . LYS A 1 96 ? 20.822 -6.350 5.322 1.00 97.94 96 LYS A N 1
ATOM 740 C CA . LYS A 1 96 ? 22.182 -6.877 5.203 1.00 97.94 96 LYS A CA 1
ATOM 741 C C . LYS A 1 96 ? 22.212 -8.297 4.648 1.00 97.94 96 LYS A C 1
ATOM 743 O O . LYS A 1 96 ? 22.968 -8.545 3.711 1.00 97.94 96 LYS A O 1
ATOM 748 N N . ASP A 1 97 ? 21.413 -9.195 5.211 1.00 97.56 97 ASP A N 1
ATOM 749 C CA . ASP A 1 97 ? 21.583 -10.634 5.005 1.00 97.56 97 ASP A CA 1
ATOM 750 C C . ASP A 1 97 ? 20.875 -11.128 3.736 1.00 97.56 97 ASP A C 1
ATOM 752 O O . ASP A 1 97 ? 21.358 -12.055 3.085 1.00 97.56 97 ASP A O 1
ATOM 756 N N . TYR A 1 98 ? 19.775 -10.481 3.332 1.00 96.19 98 TYR A N 1
ATOM 757 C CA . TYR A 1 98 ? 18.941 -10.953 2.218 1.00 96.19 98 TYR A CA 1
ATOM 758 C C . TYR A 1 98 ? 18.791 -9.931 1.090 1.00 96.19 98 TYR A C 1
ATOM 760 O O . TYR A 1 98 ? 18.924 -10.276 -0.084 1.00 96.19 98 TYR A O 1
ATOM 768 N N . ILE A 1 99 ? 18.534 -8.660 1.412 1.00 96.75 99 ILE A N 1
ATOM 769 C CA . ILE A 1 99 ? 18.200 -7.658 0.389 1.00 96.75 99 ILE A CA 1
ATOM 770 C C . ILE A 1 99 ? 19.454 -7.181 -0.348 1.00 96.75 99 ILE A C 1
ATOM 772 O O . ILE A 1 99 ? 19.496 -7.236 -1.576 1.00 96.75 99 ILE A O 1
ATOM 776 N N . ASN A 1 100 ? 20.478 -6.716 0.369 1.00 97.44 100 ASN A N 1
ATOM 777 C CA . ASN A 1 100 ? 21.689 -6.145 -0.222 1.00 97.44 100 ASN A CA 1
ATOM 778 C C . ASN A 1 100 ? 22.453 -7.121 -1.131 1.00 97.44 100 ASN A C 1
ATOM 780 O O . ASN A 1 100 ? 22.861 -6.685 -2.209 1.00 97.44 100 ASN A O 1
ATOM 784 N N . PRO A 1 101 ? 22.633 -8.413 -0.782 1.00 96.25 101 PRO A N 1
ATOM 785 C CA . PRO A 1 101 ? 23.326 -9.359 -1.656 1.00 96.25 101 PRO A CA 1
ATOM 786 C C . PRO A 1 101 ? 22.664 -9.495 -3.032 1.00 96.25 101 PRO A C 1
ATOM 788 O O . PRO A 1 101 ? 23.348 -9.680 -4.037 1.00 96.25 101 PRO A O 1
ATOM 791 N N . ILE A 1 102 ? 21.337 -9.354 -3.086 1.00 95.38 102 ILE A N 1
ATOM 792 C CA . ILE A 1 102 ? 20.561 -9.431 -4.323 1.00 95.38 102 ILE A CA 1
ATOM 793 C C . ILE A 1 102 ? 20.525 -8.064 -5.014 1.00 95.38 102 ILE A C 1
ATOM 795 O O . ILE A 1 102 ? 20.915 -7.947 -6.175 1.00 95.38 102 ILE A O 1
ATOM 799 N N . LYS A 1 103 ? 20.091 -7.013 -4.307 1.00 93.44 103 LYS A N 1
ATOM 800 C CA . LYS A 1 103 ? 19.862 -5.679 -4.884 1.00 93.44 103 LYS A CA 1
ATOM 801 C C . LYS A 1 103 ? 21.135 -4.970 -5.335 1.00 93.44 103 LYS A C 1
ATOM 803 O O . LYS A 1 103 ? 21.083 -4.212 -6.297 1.00 93.44 103 LYS A O 1
ATOM 808 N N . ASN A 1 104 ? 22.270 -5.217 -4.681 1.00 95.06 104 ASN A N 1
ATOM 809 C CA . ASN A 1 104 ? 23.533 -4.563 -5.039 1.00 95.06 104 ASN A CA 1
ATOM 810 C C . ASN A 1 104 ? 24.305 -5.312 -6.132 1.00 95.06 104 ASN A C 1
ATOM 812 O O . ASN A 1 104 ? 25.360 -4.846 -6.575 1.00 95.06 104 ASN A O 1
ATOM 816 N N . ARG A 1 105 ? 23.794 -6.458 -6.602 1.00 94.69 105 ARG A N 1
ATOM 817 C CA . ARG A 1 105 ? 24.369 -7.157 -7.747 1.00 94.69 105 ARG A CA 1
ATOM 818 C C . ARG A 1 105 ? 24.163 -6.316 -9.006 1.00 94.69 105 ARG A C 1
ATOM 820 O O . ARG A 1 105 ? 23.055 -6.184 -9.519 1.00 94.69 105 ARG A O 1
ATOM 827 N N . LYS A 1 106 ? 25.256 -5.777 -9.544 1.00 93.19 106 LYS A N 1
ATOM 828 C CA . LYS A 1 106 ? 25.242 -5.054 -10.821 1.00 93.19 106 LYS A CA 1
ATOM 829 C C . LYS A 1 106 ? 24.979 -6.042 -11.958 1.00 93.19 106 LYS A C 1
ATOM 831 O O . LYS A 1 106 ? 25.803 -6.917 -12.208 1.00 93.19 106 LYS A O 1
ATOM 836 N N . ILE A 1 107 ? 23.842 -5.895 -12.633 1.00 90.44 107 ILE A N 1
ATOM 837 C CA . ILE A 1 107 ? 23.468 -6.724 -13.793 1.00 90.44 107 ILE A CA 1
ATOM 838 C C . ILE A 1 107 ? 23.739 -6.031 -15.134 1.00 90.44 107 ILE A C 1
ATOM 840 O O . ILE A 1 107 ? 23.896 -6.701 -16.147 1.00 90.44 107 ILE A O 1
ATOM 844 N N . ALA A 1 108 ? 23.815 -4.698 -15.140 1.00 87.94 108 ALA A N 1
ATOM 845 C CA . ALA A 1 108 ? 24.072 -3.889 -16.325 1.00 87.94 108 ALA A CA 1
ATOM 846 C C . ALA A 1 108 ? 24.567 -2.487 -15.931 1.00 87.94 108 ALA A C 1
ATOM 848 O O . ALA A 1 108 ? 24.560 -2.113 -14.754 1.00 87.94 108 ALA A O 1
ATOM 849 N N . LYS A 1 109 ? 24.976 -1.703 -16.932 1.00 89.00 109 LYS A N 1
ATOM 850 C CA . LYS A 1 109 ? 25.292 -0.277 -16.810 1.00 89.00 109 LYS A CA 1
ATOM 851 C C . LYS A 1 109 ? 24.322 0.521 -17.680 1.00 89.00 109 LYS A C 1
ATOM 853 O O . LYS A 1 109 ? 24.145 0.193 -18.849 1.00 89.00 109 LYS A O 1
ATOM 858 N N . ALA A 1 110 ? 23.720 1.562 -17.114 1.00 85.62 110 ALA A N 1
ATOM 859 C CA . ALA A 1 110 ? 22.880 2.492 -17.857 1.00 85.62 110 ALA A CA 1
ATOM 860 C C . ALA A 1 110 ? 23.744 3.514 -18.618 1.00 85.62 110 ALA A C 1
ATOM 862 O O . ALA A 1 110 ? 24.732 4.012 -18.076 1.00 85.62 110 ALA A O 1
ATOM 863 N N . ASN A 1 111 ? 23.350 3.850 -19.848 1.00 85.31 111 ASN A N 1
ATOM 864 C CA . ASN A 1 111 ? 23.974 4.919 -20.643 1.00 85.31 111 ASN A CA 1
ATOM 865 C C . ASN A 1 111 ? 23.249 6.273 -20.486 1.00 85.31 111 ASN A C 1
ATOM 867 O O . ASN A 1 111 ? 23.583 7.236 -21.168 1.00 85.31 111 ASN A O 1
ATOM 871 N N . GLY A 1 112 ? 22.253 6.339 -19.599 1.00 84.19 112 GLY A N 1
ATOM 872 C CA . GLY A 1 112 ? 21.475 7.529 -19.273 1.00 84.19 112 GLY A CA 1
ATOM 873 C C . GLY A 1 112 ? 20.400 7.212 -18.235 1.00 84.19 112 GLY A C 1
ATOM 874 O O . GLY A 1 112 ? 20.227 6.054 -17.852 1.00 84.19 112 GLY A O 1
ATOM 875 N N . ASP A 1 113 ? 19.678 8.238 -17.792 1.00 84.88 113 ASP A N 1
ATOM 876 C CA . ASP A 1 113 ? 18.653 8.083 -16.760 1.00 84.88 113 ASP A CA 1
ATOM 877 C C . ASP A 1 113 ? 17.407 7.355 -17.263 1.00 84.88 113 ASP A C 1
ATOM 879 O O . ASP A 1 113 ? 16.967 7.526 -18.405 1.00 84.88 113 ASP A O 1
ATOM 883 N N . PHE A 1 114 ? 16.811 6.587 -16.361 1.00 81.44 114 PHE A N 1
ATOM 884 C CA . PHE A 1 114 ? 15.573 5.852 -16.556 1.00 81.44 114 PHE A CA 1
ATOM 885 C C . PHE A 1 114 ? 14.434 6.590 -15.851 1.00 81.44 114 PHE A C 1
ATOM 887 O O . PHE A 1 114 ? 14.264 6.477 -14.639 1.00 81.44 114 PHE A O 1
ATOM 894 N N . ASP A 1 115 ? 13.659 7.382 -16.594 1.00 83.62 115 ASP A N 1
ATOM 895 C CA . ASP A 1 115 ? 12.472 8.017 -16.035 1.00 83.62 115 ASP A CA 1
ATOM 896 C C . ASP A 1 115 ? 11.312 7.011 -15.937 1.00 83.62 115 ASP A C 1
ATOM 898 O O . ASP A 1 115 ? 11.075 6.202 -16.839 1.00 83.62 115 ASP A O 1
ATOM 902 N N . LYS A 1 116 ? 10.568 7.092 -14.833 1.00 77.50 116 LYS A N 1
ATOM 903 C CA . LYS A 1 116 ? 9.447 6.194 -14.512 1.00 77.50 116 LYS A CA 1
ATOM 904 C C . LYS A 1 116 ? 8.221 6.338 -15.417 1.00 77.50 116 LYS A C 1
ATOM 906 O O . LYS A 1 116 ? 7.298 5.546 -15.305 1.00 77.50 116 LYS A O 1
ATOM 911 N N . LYS A 1 117 ? 8.148 7.379 -16.254 1.00 77.81 117 LYS A N 1
ATOM 912 C CA . LYS A 1 117 ? 6.956 7.658 -17.072 1.00 77.81 117 LYS A CA 1
ATOM 913 C C . LYS A 1 117 ? 7.097 7.142 -18.499 1.00 77.81 117 LYS A C 1
ATOM 915 O O . LYS A 1 117 ? 6.099 6.765 -19.099 1.00 77.81 117 LYS A O 1
ATOM 920 N N . ILE A 1 118 ? 8.309 7.165 -19.043 1.00 78.75 118 ILE A N 1
ATOM 921 C CA . ILE A 1 118 ? 8.574 6.923 -20.459 1.00 78.75 118 ILE A CA 1
ATOM 922 C C . ILE A 1 118 ? 9.634 5.835 -20.611 1.00 78.75 118 ILE A C 1
ATOM 924 O O . ILE A 1 118 ? 9.350 4.776 -21.166 1.00 78.75 118 ILE A O 1
ATOM 928 N N . ARG A 1 119 ? 10.858 6.060 -20.121 1.00 82.81 119 ARG A N 1
ATOM 929 C CA . ARG A 1 119 ? 11.988 5.164 -20.416 1.00 82.81 119 ARG A CA 1
ATOM 930 C C . ARG A 1 119 ? 11.888 3.803 -19.733 1.00 82.81 119 ARG A C 1
ATOM 932 O O . ARG A 1 119 ? 12.217 2.808 -20.371 1.00 82.81 119 ARG A O 1
ATOM 939 N N . LEU A 1 120 ? 11.428 3.743 -18.483 1.00 83.88 120 LEU A N 1
ATOM 940 C CA . LEU A 1 120 ? 11.245 2.475 -17.767 1.00 83.88 120 LEU A CA 1
ATOM 941 C C . LEU A 1 120 ? 10.155 1.606 -18.413 1.00 83.88 120 LEU A C 1
ATOM 943 O O . LEU A 1 120 ? 10.486 0.503 -18.854 1.00 83.88 120 LEU A O 1
ATOM 947 N N . PRO A 1 121 ? 8.912 2.093 -18.604 1.00 84.69 121 PRO A N 1
ATOM 948 C CA . PRO A 1 121 ? 7.883 1.328 -19.307 1.00 84.69 121 PRO A CA 1
ATOM 949 C C . PRO A 1 121 ? 8.318 0.856 -20.699 1.00 84.69 121 PRO A C 1
ATOM 951 O O . PRO A 1 121 ? 8.108 -0.307 -21.043 1.00 84.69 121 PRO A O 1
ATOM 954 N N . ASN A 1 122 ? 8.982 1.718 -21.479 1.00 85.12 122 ASN A N 1
ATOM 955 C CA . ASN A 1 122 ? 9.464 1.353 -22.813 1.00 85.12 122 ASN A CA 1
ATOM 956 C C . ASN A 1 122 ? 10.515 0.236 -22.772 1.00 85.12 122 ASN A C 1
ATOM 958 O O . ASN A 1 122 ? 10.454 -0.671 -23.599 1.00 85.12 122 ASN A O 1
ATOM 962 N N . LEU A 1 123 ? 11.429 0.255 -21.794 1.00 85.94 123 LEU A N 1
ATOM 963 C CA . LEU A 1 123 ? 12.406 -0.818 -21.604 1.00 85.94 123 LEU A CA 1
ATOM 964 C C . LEU A 1 123 ? 11.720 -2.160 -21.309 1.00 85.94 123 LEU A C 1
ATOM 966 O O . LEU A 1 123 ? 12.103 -3.183 -21.876 1.00 85.94 123 LEU A O 1
ATOM 970 N N . ALA A 1 124 ? 10.701 -2.173 -20.445 1.00 87.44 124 ALA A N 1
ATOM 971 C CA . ALA A 1 124 ? 9.952 -3.395 -20.153 1.00 87.44 124 ALA A CA 1
ATOM 972 C C . ALA A 1 124 ? 9.211 -3.920 -21.389 1.00 87.44 124 ALA A C 1
ATOM 974 O O . ALA A 1 124 ? 9.284 -5.113 -21.685 1.00 87.44 124 ALA A O 1
ATOM 975 N N . VAL A 1 125 ? 8.551 -3.036 -22.145 1.00 90.00 125 VAL A N 1
ATOM 976 C CA . VAL A 1 125 ? 7.863 -3.404 -23.393 1.00 90.00 125 VAL A CA 1
ATOM 977 C C . VAL A 1 125 ? 8.845 -3.980 -24.414 1.00 90.00 125 VAL A C 1
ATOM 979 O O . VAL A 1 125 ? 8.557 -5.006 -25.031 1.00 90.00 125 VAL A O 1
ATOM 982 N N . GLU A 1 126 ? 10.022 -3.372 -24.562 1.00 89.94 126 GLU A N 1
ATOM 983 C CA . GLU A 1 126 ? 11.073 -3.867 -25.450 1.00 89.94 126 GLU A CA 1
ATOM 984 C C . GLU A 1 126 ? 11.579 -5.252 -25.017 1.00 89.94 126 GLU A C 1
ATOM 986 O O . GLU A 1 126 ? 11.697 -6.159 -25.845 1.00 89.94 126 GLU A O 1
ATOM 991 N N . ALA A 1 127 ? 11.819 -5.459 -23.719 1.00 89.50 127 ALA A N 1
ATOM 992 C CA . ALA A 1 127 ? 12.239 -6.752 -23.182 1.00 89.50 127 ALA A CA 1
ATOM 993 C C . ALA A 1 127 ? 11.177 -7.846 -23.400 1.00 89.50 127 ALA A C 1
ATOM 995 O O . ALA A 1 127 ? 11.514 -8.961 -23.814 1.00 89.50 127 ALA A O 1
ATOM 996 N N . MET A 1 128 ? 9.897 -7.526 -23.182 1.00 90.69 128 MET A N 1
ATOM 997 C CA . MET A 1 128 ? 8.772 -8.426 -23.459 1.00 90.69 128 MET A CA 1
ATOM 998 C C . MET A 1 128 ? 8.712 -8.791 -24.945 1.00 90.69 128 MET A C 1
ATOM 1000 O O . MET A 1 128 ? 8.676 -9.975 -25.287 1.00 90.69 128 MET A O 1
ATOM 1004 N N . TYR A 1 129 ? 8.760 -7.789 -25.830 1.00 94.25 129 TYR A N 1
ATOM 1005 C CA . TYR A 1 129 ? 8.719 -7.987 -27.279 1.00 94.25 129 TYR A CA 1
ATOM 1006 C C . TYR A 1 129 ? 9.860 -8.890 -27.759 1.00 94.25 129 TYR A C 1
ATOM 1008 O O . TYR A 1 129 ? 9.622 -9.888 -28.440 1.00 94.25 129 TYR A O 1
ATOM 1016 N N . ASN A 1 130 ? 11.094 -8.584 -27.353 1.00 93.12 130 ASN A N 1
ATOM 1017 C CA . ASN A 1 130 ? 12.281 -9.333 -27.761 1.00 93.12 130 ASN A CA 1
ATOM 1018 C C . ASN A 1 130 ? 12.310 -10.763 -27.204 1.00 93.12 130 ASN A C 1
ATOM 1020 O O . ASN A 1 130 ? 12.903 -11.643 -27.826 1.00 93.12 130 ASN A O 1
ATOM 1024 N N . THR A 1 131 ? 11.675 -11.012 -26.056 1.00 92.69 131 THR A N 1
ATOM 1025 C CA . THR A 1 131 ? 11.550 -12.363 -25.491 1.00 92.69 131 THR A CA 1
ATOM 1026 C C . THR A 1 131 ? 10.562 -13.197 -26.298 1.00 92.69 131 THR A C 1
ATOM 1028 O O . THR A 1 131 ? 10.926 -14.261 -26.788 1.00 92.69 131 THR A O 1
ATOM 1031 N N . VAL A 1 132 ? 9.345 -12.690 -26.514 1.00 93.19 132 VAL A N 1
ATOM 1032 C CA . VAL A 1 132 ? 8.277 -13.429 -27.209 1.00 93.19 132 VAL A CA 1
ATOM 1033 C C . VAL A 1 132 ? 8.600 -13.642 -28.690 1.00 93.19 132 VAL A C 1
ATOM 1035 O O . VAL A 1 132 ? 8.292 -14.696 -29.241 1.00 93.19 132 VAL A O 1
ATOM 1038 N N . LYS A 1 133 ? 9.264 -12.683 -29.346 1.00 95.00 133 LYS A N 1
ATOM 1039 C CA . LYS A 1 133 ? 9.622 -12.777 -30.771 1.00 95.00 133 LYS A CA 1
ATOM 1040 C C . LYS A 1 133 ? 10.538 -13.961 -31.101 1.00 95.00 133 LYS A C 1
ATOM 1042 O O . LYS A 1 133 ? 10.530 -14.411 -32.244 1.00 95.00 133 LYS A O 1
ATOM 1047 N N . LYS A 1 134 ? 11.311 -14.465 -30.128 1.00 93.38 134 LYS A N 1
ATOM 1048 C CA . LYS A 1 134 ? 12.166 -15.651 -30.313 1.00 93.38 134 LYS A CA 1
ATOM 1049 C C . LYS A 1 134 ? 11.345 -16.893 -30.650 1.00 93.38 134 LYS A C 1
ATOM 1051 O O . LYS A 1 134 ? 11.719 -17.626 -31.558 1.00 93.38 134 LYS A O 1
ATOM 1056 N N . ASP A 1 135 ? 10.219 -17.067 -29.965 1.00 96.06 135 ASP A N 1
ATOM 1057 C CA . ASP A 1 135 ? 9.349 -18.236 -30.117 1.00 96.06 135 ASP A CA 1
ATOM 1058 C C . ASP A 1 135 ? 8.205 -17.968 -31.110 1.00 96.06 135 ASP A C 1
ATOM 1060 O O . ASP A 1 135 ? 7.720 -18.875 -31.784 1.00 96.06 135 ASP A O 1
ATOM 1064 N N . TYR A 1 136 ? 7.800 -16.702 -31.247 1.00 94.12 136 TYR A N 1
ATOM 1065 C CA . TYR A 1 136 ? 6.691 -16.266 -32.092 1.00 94.12 136 TYR A CA 1
ATOM 1066 C C . TYR A 1 136 ? 7.144 -15.146 -33.042 1.00 94.12 136 TYR A C 1
ATOM 1068 O O . TYR A 1 136 ? 6.860 -13.967 -32.803 1.00 94.12 136 TYR A O 1
ATOM 1076 N N . PRO A 1 137 ? 7.811 -15.481 -34.164 1.00 92.31 137 PRO A N 1
ATOM 1077 C CA . PRO A 1 137 ? 8.422 -14.489 -35.055 1.00 92.31 137 PRO A CA 1
ATOM 1078 C C . PRO A 1 137 ? 7.408 -13.537 -35.709 1.00 92.31 137 PRO A C 1
ATOM 1080 O O . PRO A 1 137 ? 7.774 -12.449 -36.150 1.00 92.31 137 PRO A O 1
ATOM 1083 N N . ASN A 1 138 ? 6.129 -13.921 -35.739 1.00 95.25 138 ASN A N 1
ATOM 1084 C CA . ASN A 1 138 ? 5.044 -13.125 -36.312 1.00 95.25 138 ASN A CA 1
ATOM 1085 C C . ASN A 1 138 ? 4.463 -12.073 -35.350 1.00 95.25 138 ASN A C 1
ATOM 1087 O O . ASN A 1 138 ? 3.589 -11.305 -35.758 1.00 95.25 138 ASN A O 1
ATOM 1091 N N . VAL A 1 139 ? 4.918 -12.008 -34.092 1.00 94.12 139 VAL A N 1
ATOM 1092 C CA . VAL A 1 139 ? 4.482 -10.975 -33.141 1.00 94.12 139 VAL A CA 1
ATOM 1093 C C . VAL A 1 139 ? 4.975 -9.599 -33.592 1.00 94.12 139 VAL A C 1
ATOM 1095 O O . VAL A 1 139 ? 6.155 -9.387 -33.877 1.00 94.12 139 VAL A O 1
ATOM 1098 N N . ARG A 1 140 ? 4.047 -8.636 -33.656 1.00 93.06 140 ARG A N 1
ATOM 1099 C CA . ARG A 1 140 ? 4.300 -7.287 -34.196 1.00 93.06 140 ARG A CA 1
ATOM 1100 C C . ARG A 1 140 ? 4.391 -6.192 -33.139 1.00 93.06 140 ARG A C 1
ATOM 1102 O O . ARG A 1 140 ? 4.940 -5.139 -33.433 1.00 93.06 140 ARG A O 1
ATOM 1109 N N . ALA A 1 141 ? 3.871 -6.432 -31.940 1.00 91.62 141 ALA A N 1
ATOM 1110 C CA . ALA A 1 141 ? 3.861 -5.457 -30.858 1.00 91.62 141 ALA A CA 1
ATOM 1111 C C . ALA A 1 141 ? 3.779 -6.149 -29.493 1.00 91.62 141 ALA A C 1
ATOM 1113 O O . ALA A 1 141 ? 3.288 -7.274 -29.392 1.00 91.62 141 ALA A O 1
ATOM 1114 N N . ALA A 1 142 ? 4.231 -5.446 -28.457 1.00 90.81 142 ALA A N 1
ATOM 1115 C CA . ALA A 1 142 ? 3.992 -5.770 -27.058 1.00 90.81 142 ALA A CA 1
ATOM 1116 C C . ALA A 1 142 ? 3.467 -4.515 -26.351 1.00 90.81 142 ALA A C 1
ATOM 1118 O O . ALA A 1 142 ? 3.782 -3.395 -26.751 1.00 90.81 142 ALA A O 1
ATOM 1119 N N . PHE A 1 143 ? 2.669 -4.712 -25.308 1.00 87.75 143 PHE A N 1
ATOM 1120 C CA . PHE A 1 143 ? 2.087 -3.636 -24.513 1.00 87.75 143 PHE A CA 1
ATOM 1121 C C . PHE A 1 143 ? 2.180 -4.008 -23.037 1.00 87.75 143 PHE A C 1
ATOM 1123 O O . PHE A 1 143 ? 2.107 -5.187 -22.690 1.00 87.75 143 PHE A O 1
ATOM 1130 N N . THR A 1 144 ? 2.314 -2.999 -22.180 1.00 83.12 144 THR A N 1
ATOM 1131 C CA . THR A 1 144 ? 2.226 -3.152 -20.726 1.00 83.12 144 THR A CA 1
ATOM 1132 C C . THR A 1 144 ? 1.197 -2.177 -20.171 1.00 83.12 144 THR A C 1
ATOM 1134 O O . THR A 1 144 ? 0.958 -1.113 -20.749 1.00 83.12 144 THR A O 1
ATOM 1137 N N . ASN A 1 145 ? 0.559 -2.543 -19.065 1.00 77.69 145 ASN A N 1
ATOM 1138 C CA . ASN A 1 145 ? -0.327 -1.646 -18.342 1.00 77.69 145 ASN A CA 1
ATOM 1139 C C . ASN A 1 145 ? 0.492 -0.644 -17.516 1.00 77.69 145 ASN A C 1
ATOM 1141 O O . ASN A 1 145 ? 1.571 -0.949 -17.013 1.00 77.69 145 ASN A O 1
ATOM 1145 N N . ILE A 1 146 ? -0.069 0.545 -17.301 1.00 69.75 146 ILE A N 1
ATOM 1146 C CA . ILE A 1 146 ? 0.590 1.634 -16.561 1.00 69.75 146 ILE A CA 1
ATOM 1147 C C . ILE A 1 146 ? 0.924 1.291 -15.095 1.00 69.75 146 ILE A C 1
ATOM 1149 O O . ILE A 1 146 ? 1.768 1.947 -14.496 1.00 69.75 146 ILE A O 1
ATOM 1153 N N . ASN A 1 147 ? 0.301 0.248 -14.532 1.00 66.88 147 ASN A N 1
ATOM 1154 C CA . ASN A 1 147 ? 0.466 -0.172 -13.136 1.00 66.88 147 ASN A CA 1
ATOM 1155 C C . ASN A 1 147 ? 1.360 -1.413 -12.970 1.00 66.88 147 ASN A C 1
ATOM 1157 O O . ASN A 1 147 ? 1.493 -1.914 -11.857 1.00 66.88 147 ASN A O 1
ATOM 1161 N N . GLY A 1 148 ? 1.979 -1.916 -14.046 1.00 64.12 148 GLY A N 1
ATOM 1162 C CA . GLY A 1 148 ? 2.847 -3.103 -14.020 1.00 64.12 148 GLY A CA 1
ATOM 1163 C C . GLY A 1 148 ? 4.159 -2.939 -13.238 1.00 64.12 148 GLY A C 1
ATOM 1164 O O . GLY A 1 148 ? 4.939 -3.883 -13.175 1.00 64.12 148 GLY A O 1
ATOM 1165 N N . GLY A 1 149 ? 4.400 -1.766 -12.638 1.00 54.53 149 GLY A N 1
ATOM 1166 C CA . GLY A 1 149 ? 5.516 -1.535 -11.722 1.00 54.53 149 GLY A CA 1
ATOM 1167 C C . GLY A 1 149 ? 6.879 -1.483 -12.407 1.00 54.53 149 GLY A C 1
ATOM 1168 O O . GLY A 1 149 ? 7.803 -2.154 -11.949 1.00 54.53 149 GLY A O 1
ATOM 1169 N N . VAL A 1 150 ? 7.000 -0.700 -13.485 1.00 53.16 150 VAL A N 1
ATOM 1170 C CA . VAL A 1 150 ? 8.300 -0.375 -14.099 1.00 53.16 150 VAL A CA 1
ATOM 1171 C C . VAL A 1 150 ? 8.795 0.982 -13.634 1.00 53.16 150 VAL A C 1
ATOM 1173 O O . VAL A 1 150 ? 7.992 1.941 -13.649 1.00 53.16 150 VAL A O 1
#

Sequence (150 aa):
HNDLKELKTKINGETDLGVDLIFGGHSHTNLVDESNGIPMIETASKAEGIAHCQLKLNKATKEVSAIEGYGYETNLVEKEFANDPDITMIYDQYKKDYINPIKNRKIAKANGDFDKKIRLPNLAVEAMYNTVKKDYPNVRAAFTNINGGV

Secondary structure (DSSP, 8-state):
--HHHHTTT-STT------S-EE--SS---EEEEETTEEEEE--STTSEEEE--EEE-TTT--EEEPS--EEEE-TTTS-PPPPHHHHHHHHHHIIIIIHHHHT------SS---TTTHHHHHHHHHHHHHHHHH-TT-------TTS--

Radius of gyration: 24.86 Å; chains: 1; bounding box: 63×34×64 Å

Foldseek 3Di:
DCVVVVLLVDDDPDDPPVAQEAEDDDVQDADWDDDSNRTYGYHHPPCQKDWDWDWDADPVVRDIHTDPPTGMDGPVVVVPDDDDPVVVVVVVCCCPPPVCVPVVPDPDDDPDDQDLQPRVQVVVQVVVQVVVCVVVVPDDGGHDDSPPRD

pLDDT: mean 84.12, std 15.84, range [39.16, 98.0]